Protein AF-A0A379STY0-F1 (afdb_monomer_lite)

Structure (mmCIF, N/CA/C/O backbone):
data_AF-A0A379STY0-F1
#
_entry.id   AF-A0A379STY0-F1
#
loop_
_atom_site.group_PDB
_atom_site.id
_atom_site.type_symbol
_atom_site.label_atom_id
_atom_site.label_alt_id
_atom_site.label_comp_id
_atom_site.label_asym_id
_atom_site.label_entity_id
_atom_site.label_seq_id
_atom_site.pdbx_PDB_ins_code
_atom_site.Cartn_x
_atom_site.Cartn_y
_atom_site.Cartn_z
_atom_site.occupancy
_atom_site.B_iso_or_equiv
_atom_site.auth_seq_id
_atom_site.auth_comp_id
_atom_site.auth_asym_id
_atom_site.auth_atom_id
_atom_site.pdbx_PDB_model_num
ATOM 1 N N . MET A 1 1 ? 11.421 2.083 -2.925 1.00 81.25 1 MET A N 1
ATOM 2 C CA . MET A 1 1 ? 10.782 0.924 -2.266 1.00 81.25 1 MET A CA 1
ATOM 3 C C . MET A 1 1 ? 11.876 -0.055 -1.867 1.00 81.25 1 MET A C 1
ATOM 5 O O . MET A 1 1 ? 12.668 -0.411 -2.728 1.00 81.25 1 MET A O 1
ATOM 9 N N . ILE A 1 2 ? 11.963 -0.430 -0.589 1.00 89.50 2 ILE A N 1
ATOM 10 C CA . ILE A 1 2 ? 13.038 -1.309 -0.084 1.00 89.50 2 ILE A CA 1
ATOM 11 C C . ILE A 1 2 ? 12.759 -2.784 -0.427 1.00 89.50 2 ILE A C 1
ATOM 13 O O . ILE A 1 2 ? 13.680 -3.529 -0.748 1.00 89.50 2 ILE A O 1
ATOM 17 N N . HIS A 1 3 ? 11.486 -3.194 -0.426 1.00 92.56 3 HIS A N 1
ATOM 18 C CA . HIS A 1 3 ? 11.063 -4.554 -0.766 1.00 92.56 3 HIS A CA 1
ATOM 19 C C . HIS A 1 3 ? 10.301 -4.579 -2.097 1.00 92.56 3 HIS A C 1
ATOM 21 O O . HIS A 1 3 ? 9.243 -3.959 -2.183 1.00 92.56 3 HIS A O 1
ATOM 27 N N . PRO A 1 4 ? 10.785 -5.288 -3.134 1.00 95.31 4 PRO A N 1
ATOM 28 C CA . PRO A 1 4 ? 10.044 -5.459 -4.382 1.00 95.31 4 PRO A CA 1
ATOM 29 C C . PRO A 1 4 ? 8.688 -6.153 -4.168 1.00 95.31 4 PRO A C 1
ATOM 31 O O . PRO A 1 4 ? 8.522 -6.920 -3.219 1.00 95.31 4 PRO A O 1
ATOM 34 N N . ILE A 1 5 ? 7.732 -5.920 -5.075 1.00 95.38 5 ILE A N 1
ATOM 35 C CA . ILE A 1 5 ? 6.333 -6.370 -4.928 1.00 95.38 5 ILE A CA 1
ATOM 36 C C . ILE A 1 5 ? 6.221 -7.888 -4.739 1.00 95.38 5 ILE A C 1
ATOM 38 O O . ILE A 1 5 ? 5.576 -8.348 -3.801 1.00 95.38 5 ILE A O 1
ATOM 42 N N . VAL A 1 6 ? 6.873 -8.678 -5.597 1.00 96.50 6 VAL A N 1
ATOM 43 C CA . VAL A 1 6 ? 6.782 -10.148 -5.546 1.00 96.50 6 VAL A CA 1
ATOM 44 C C . VAL A 1 6 ? 7.345 -10.715 -4.225 1.00 96.50 6 VAL A C 1
ATOM 46 O O . VAL A 1 6 ? 6.624 -11.456 -3.554 1.00 96.50 6 VAL A O 1
ATOM 49 N N . PRO A 1 7 ? 8.564 -10.341 -3.779 1.00 96.25 7 PRO A N 1
ATOM 50 C CA . PRO A 1 7 ? 9.067 -10.695 -2.450 1.00 96.25 7 PRO A CA 1
ATOM 51 C C . PRO A 1 7 ? 8.167 -10.260 -1.287 1.00 96.25 7 PRO A C 1
ATOM 53 O O . PRO A 1 7 ? 8.006 -11.022 -0.335 1.00 96.25 7 PRO A O 1
ATOM 56 N N . LEU A 1 8 ? 7.570 -9.064 -1.353 1.00 96.06 8 LEU A N 1
ATOM 57 C CA . LEU A 1 8 ? 6.669 -8.558 -0.314 1.00 96.06 8 LEU A CA 1
ATOM 58 C C . LEU A 1 8 ? 5.422 -9.445 -0.177 1.00 96.06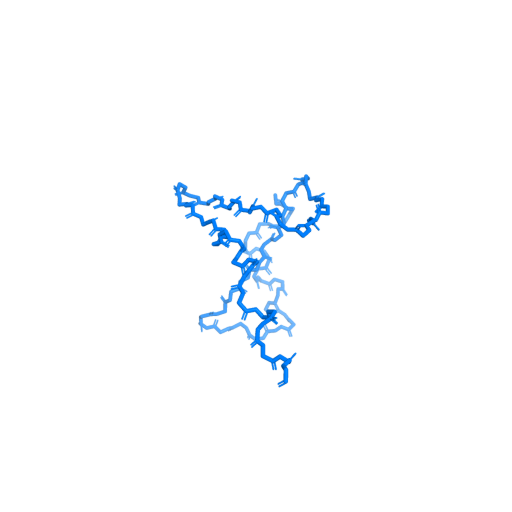 8 LEU A C 1
ATOM 60 O O . LEU A 1 8 ? 5.096 -9.879 0.927 1.00 96.06 8 LEU A O 1
ATOM 64 N N . ILE A 1 9 ? 4.772 -9.776 -1.297 1.00 96.38 9 ILE A N 1
ATOM 65 C CA . ILE A 1 9 ? 3.594 -10.657 -1.330 1.00 96.38 9 ILE A CA 1
ATOM 66 C C . ILE A 1 9 ? 3.943 -12.052 -0.794 1.00 96.38 9 ILE A C 1
ATOM 68 O O . ILE A 1 9 ? 3.208 -12.604 0.030 1.00 96.38 9 ILE A O 1
ATOM 72 N N . ALA A 1 10 ? 5.080 -12.613 -1.218 1.00 96.44 10 ALA A N 1
ATOM 73 C CA . ALA A 1 10 ? 5.545 -13.918 -0.754 1.00 96.44 10 ALA A CA 1
ATOM 74 C C . ALA A 1 10 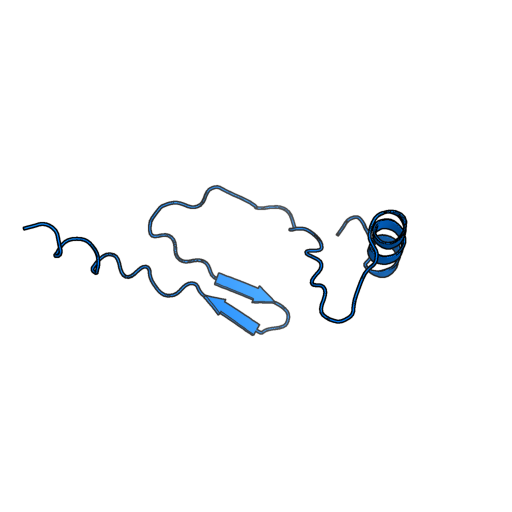? 5.792 -13.935 0.763 1.00 96.44 10 ALA A C 1
ATOM 76 O O . ALA A 1 10 ? 5.410 -14.885 1.444 1.00 96.44 10 ALA A O 1
ATOM 77 N N . TYR A 1 11 ? 6.387 -12.869 1.305 1.00 96.00 11 TYR A N 1
ATOM 78 C CA . TYR A 1 11 ? 6.591 -12.722 2.743 1.00 96.00 11 TYR A CA 1
ATOM 79 C C . TYR A 1 11 ? 5.262 -12.625 3.505 1.00 96.00 11 TYR A C 1
ATOM 81 O O . TYR A 1 11 ? 5.056 -13.375 4.458 1.00 96.00 11 TYR A O 1
ATOM 89 N N . MET A 1 12 ? 4.338 -11.761 3.068 1.00 96.19 12 MET A N 1
ATOM 90 C CA . MET A 1 12 ? 3.023 -11.591 3.705 1.00 96.19 12 MET A CA 1
ATOM 91 C C . MET A 1 12 ? 2.219 -12.895 3.735 1.00 96.19 12 MET A C 1
ATOM 93 O O . MET A 1 12 ? 1.605 -13.212 4.754 1.00 96.19 12 MET A O 1
ATOM 97 N N . SER A 1 13 ? 2.291 -13.686 2.661 1.00 96.62 13 SER A N 1
ATOM 98 C CA . SER A 1 13 ? 1.561 -14.956 2.515 1.00 96.62 13 SER A CA 1
ATOM 99 C C . SER A 1 13 ? 1.955 -16.030 3.539 1.00 96.62 13 SER A C 1
ATOM 101 O O . SER A 1 13 ? 1.238 -17.010 3.718 1.00 96.62 13 SER A O 1
ATOM 103 N N . ARG A 1 14 ? 3.091 -15.865 4.233 1.00 97.69 14 ARG A N 1
ATOM 104 C CA . ARG A 1 14 ? 3.515 -16.764 5.321 1.00 97.69 14 ARG A CA 1
ATOM 105 C C . ARG A 1 14 ? 2.748 -16.529 6.622 1.00 97.69 14 ARG A C 1
ATOM 107 O O . ARG A 1 14 ? 2.730 -17.413 7.472 1.00 97.69 14 ARG A O 1
ATOM 114 N N . TYR A 1 15 ? 2.163 -15.344 6.782 1.00 97.00 15 TYR A N 1
ATOM 115 C CA . TYR A 1 15 ? 1.489 -14.908 8.008 1.00 97.00 15 TYR A CA 1
ATOM 116 C C . TYR A 1 15 ? -0.007 -14.670 7.793 1.00 97.00 15 TYR A C 1
ATOM 118 O O . TYR A 1 15 ? -0.799 -14.874 8.708 1.00 97.00 15 TYR A O 1
ATOM 126 N N . PHE A 1 16 ? -0.398 -14.273 6.581 1.00 95.44 16 PHE A N 1
ATOM 127 C CA . PHE A 1 16 ? -1.777 -13.983 6.209 1.00 95.44 16 PHE A CA 1
ATOM 128 C C . PHE A 1 16 ? -2.176 -14.791 4.978 1.00 95.44 16 PHE A C 1
ATOM 130 O O . PHE A 1 16 ? -1.392 -14.957 4.048 1.00 95.44 16 PHE A O 1
ATOM 137 N N . THR A 1 17 ? -3.423 -15.260 4.934 1.00 96.81 17 THR A N 1
ATOM 138 C CA . THR A 1 17 ? -4.001 -15.783 3.691 1.00 96.81 17 THR A CA 1
ATOM 139 C C . THR A 1 17 ? -4.483 -14.612 2.845 1.00 96.81 17 THR A C 1
ATOM 141 O O . THR A 1 17 ? -5.503 -14.010 3.173 1.00 96.81 17 THR A O 1
ATOM 144 N N . LEU A 1 18 ? -3.756 -14.303 1.771 1.00 96.56 18 LEU A N 1
ATOM 145 C CA . LEU A 1 18 ? -4.154 -13.270 0.815 1.00 96.56 18 LEU A CA 1
ATOM 146 C C . LEU A 1 18 ? -5.324 -13.754 -0.045 1.00 96.56 18 LEU A C 1
ATOM 148 O O . LEU A 1 18 ? -5.348 -14.902 -0.498 1.00 96.56 18 LEU A O 1
ATOM 152 N N . LYS A 1 19 ? -6.288 -12.870 -0.282 1.00 96.94 19 LYS A N 1
ATOM 153 C CA . LYS A 1 19 ? -7.486 -13.120 -1.083 1.00 96.94 19 LYS A CA 1
ATOM 154 C C . LYS A 1 19 ? -7.573 -12.147 -2.251 1.00 96.94 19 LYS A C 1
ATOM 156 O O . LYS A 1 19 ? -6.985 -11.068 -2.258 1.00 96.94 19 LYS A O 1
ATOM 161 N N . ALA A 1 20 ? -8.338 -12.543 -3.264 1.00 96.38 20 ALA A N 1
ATOM 162 C CA . ALA A 1 20 ? -8.666 -11.648 -4.362 1.00 96.38 20 ALA A CA 1
ATOM 163 C C . ALA A 1 20 ? -9.403 -10.411 -3.825 1.00 96.38 20 ALA A C 1
ATOM 165 O O . ALA A 1 20 ? -10.371 -10.542 -3.076 1.00 96.38 20 ALA A O 1
ATOM 166 N N . GLY A 1 21 ? -8.938 -9.229 -4.228 1.00 96.00 21 GLY A N 1
ATOM 167 C CA . GLY A 1 21 ? -9.461 -7.944 -3.761 1.00 96.00 21 GLY A CA 1
ATOM 168 C C . GLY A 1 21 ? -8.689 -7.322 -2.595 1.00 96.00 21 GLY A C 1
ATOM 169 O O . GLY A 1 21 ? -8.952 -6.166 -2.274 1.00 96.00 21 GLY A O 1
ATOM 170 N N . ASP A 1 22 ? -7.723 -8.026 -1.997 1.00 96.44 22 ASP A N 1
ATOM 171 C CA . ASP A 1 22 ? -6.878 -7.438 -0.956 1.00 96.44 22 ASP A CA 1
ATOM 172 C C . ASP A 1 22 ? -6.011 -6.299 -1.521 1.00 96.44 22 ASP A C 1
ATOM 174 O O . ASP A 1 22 ? -5.414 -6.412 -2.596 1.00 96.44 22 ASP A O 1
ATOM 178 N N . VAL A 1 23 ? -5.915 -5.200 -0.766 1.00 94.81 23 VAL A N 1
ATOM 179 C CA . VAL A 1 23 ? -5.122 -4.014 -1.123 1.00 94.81 23 VAL A CA 1
ATOM 180 C C . VAL A 1 23 ? -3.892 -3.933 -0.227 1.00 94.81 23 VAL A C 1
ATOM 182 O O . VAL A 1 23 ? -4.002 -3.868 0.997 1.00 94.81 23 VAL A O 1
ATOM 185 N N . VAL A 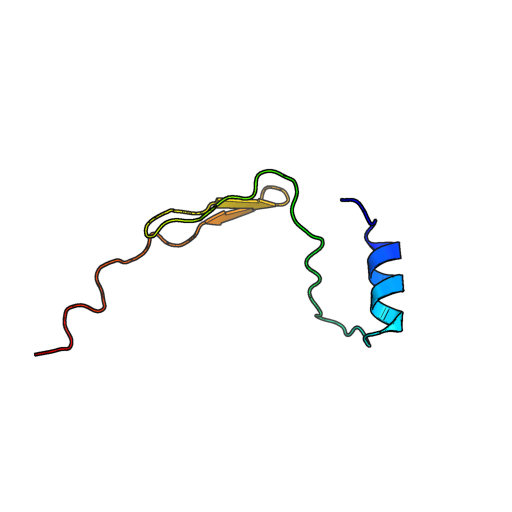1 24 ? -2.707 -3.900 -0.840 1.00 94.50 24 VAL A N 1
ATOM 186 C CA . VAL A 1 24 ? -1.423 -3.804 -0.132 1.00 94.50 24 VAL A CA 1
ATOM 187 C C . VAL A 1 24 ? -0.851 -2.398 -0.282 1.00 94.50 24 VAL A C 1
ATOM 189 O O . VAL A 1 24 ? -0.557 -1.954 -1.390 1.00 94.50 24 VAL A O 1
ATOM 192 N N . LEU A 1 25 ? -0.642 -1.709 0.842 1.00 93.75 25 LEU A N 1
ATOM 193 C CA . LEU A 1 25 ? 0.056 -0.424 0.874 1.00 93.75 25 LEU A CA 1
ATOM 194 C C . LEU A 1 25 ? 1.567 -0.673 0.943 1.00 93.75 25 LEU A C 1
ATOM 196 O O . LEU A 1 25 ? 2.092 -1.105 1.966 1.00 93.75 25 LEU A O 1
ATOM 200 N N . THR A 1 26 ? 2.279 -0.401 -0.149 1.00 93.94 26 THR A N 1
ATOM 201 C CA . THR A 1 26 ? 3.700 -0.768 -0.340 1.00 93.94 26 THR A CA 1
ATOM 202 C C . THR A 1 26 ? 4.696 0.157 0.369 1.00 93.94 26 THR A C 1
ATOM 204 O O . THR A 1 26 ? 5.906 0.068 0.149 1.00 93.94 26 THR A O 1
ATOM 207 N N . GLY A 1 27 ? 4.190 1.060 1.208 1.00 91.12 27 GLY A N 1
ATOM 208 C CA . GLY A 1 27 ? 4.951 2.105 1.879 1.00 91.12 27 GLY A CA 1
ATOM 209 C C . GLY A 1 27 ? 5.007 3.416 1.096 1.00 91.12 27 GLY A C 1
ATOM 210 O O . GLY A 1 27 ? 4.576 3.506 -0.054 1.00 91.12 27 GLY A O 1
ATOM 211 N N . THR A 1 28 ? 5.561 4.430 1.751 1.00 92.81 28 THR A N 1
ATOM 212 C CA . THR A 1 28 ? 5.672 5.804 1.248 1.00 92.81 28 THR A CA 1
ATOM 213 C C . THR A 1 28 ? 7.153 6.140 1.069 1.00 92.81 28 THR A C 1
ATOM 215 O O . THR A 1 28 ? 7.972 5.672 1.867 1.00 92.81 28 THR A O 1
ATOM 218 N N . PRO A 1 29 ? 7.542 6.904 0.033 1.00 91.50 29 PRO A N 1
ATOM 219 C CA . PRO A 1 29 ? 8.881 7.480 -0.023 1.00 91.50 29 PRO A CA 1
ATOM 220 C C . PRO A 1 29 ? 9.120 8.455 1.144 1.00 91.50 29 PRO A C 1
ATOM 222 O O . PRO A 1 29 ? 8.255 8.700 1.986 1.00 91.50 29 PRO A O 1
ATOM 225 N N . GLU A 1 30 ? 10.324 9.010 1.188 1.00 91.62 30 GLU A N 1
ATOM 226 C CA . GLU A 1 30 ? 10.665 10.099 2.100 1.00 91.62 30 GLU A CA 1
ATOM 227 C C . GLU A 1 30 ? 9.815 11.361 1.865 1.00 91.62 30 GLU A C 1
ATOM 229 O O . GLU A 1 30 ? 9.169 11.514 0.828 1.00 91.62 30 GLU A O 1
ATOM 234 N N . GLY A 1 31 ? 9.829 12.275 2.840 1.00 89.00 31 GLY A N 1
ATOM 235 C CA . GLY A 1 31 ? 9.093 13.544 2.760 1.00 89.00 31 GLY A CA 1
ATOM 236 C C . GLY A 1 31 ? 7.717 13.537 3.429 1.00 89.00 31 GLY A C 1
ATOM 237 O O . GLY A 1 31 ? 6.918 14.439 3.194 1.00 89.00 31 GLY 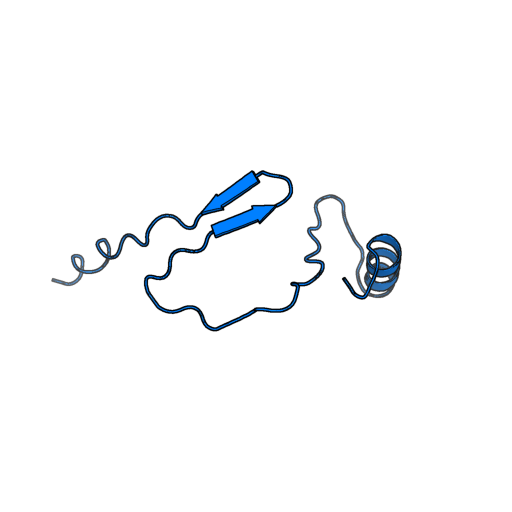A O 1
ATOM 238 N N . VAL A 1 32 ? 7.427 12.548 4.278 1.00 91.38 32 VAL A N 1
ATOM 239 C CA . VAL A 1 32 ? 6.233 12.579 5.136 1.00 91.38 32 VAL A CA 1
ATOM 240 C C . VAL A 1 32 ? 6.358 13.668 6.209 1.00 91.38 32 VAL A C 1
ATOM 242 O O . VAL A 1 32 ? 7.431 13.879 6.774 1.00 91.38 32 VAL A O 1
ATOM 245 N N . GLY A 1 33 ? 5.249 14.347 6.506 1.00 89.94 33 GLY A N 1
ATOM 246 C CA . GLY A 1 33 ? 5.188 15.447 7.468 1.00 89.94 33 GLY A CA 1
ATOM 247 C C . GLY A 1 33 ? 3.802 15.584 8.108 1.00 89.94 33 GLY A C 1
ATOM 248 O O . GLY A 1 33 ? 2.867 14.886 7.708 1.00 89.94 33 GLY A O 1
ATOM 249 N N . PRO A 1 34 ? 3.663 16.443 9.131 1.00 91.38 34 PRO A N 1
ATOM 250 C CA . PRO A 1 34 ? 2.389 16.655 9.805 1.00 91.38 34 PRO A CA 1
ATOM 251 C C . PRO A 1 34 ? 1.382 17.341 8.874 1.00 91.38 34 PRO A C 1
ATOM 253 O O . PRO A 1 34 ? 1.735 18.272 8.157 1.00 91.38 34 PRO A O 1
ATOM 256 N N . LEU A 1 35 ? 0.122 16.906 8.941 1.00 88.69 35 LEU A N 1
ATOM 257 C CA . LEU A 1 35 ? -1.006 17.584 8.301 1.00 88.69 35 LEU A CA 1
ATOM 258 C C . LEU A 1 35 ? -1.728 18.462 9.323 1.00 88.69 35 LEU A C 1
ATOM 260 O O . LEU A 1 35 ? -1.991 18.034 10.451 1.00 88.69 35 LEU A O 1
ATOM 264 N N . LEU A 1 36 ? -2.068 19.681 8.921 1.00 88.75 36 LEU A N 1
ATOM 265 C CA . LEU A 1 36 ? -2.804 20.647 9.721 1.00 88.75 36 LEU A CA 1
ATOM 266 C C . LEU A 1 36 ? -4.259 20.765 9.255 1.00 88.75 36 LEU A C 1
ATOM 268 O O . LEU A 1 36 ? -4.661 20.408 8.148 1.00 88.75 36 LEU A O 1
ATOM 272 N N . SER A 1 37 ? -5.103 21.263 10.156 1.00 86.75 37 SER A N 1
ATOM 273 C CA . SER A 1 37 ? -6.537 21.382 9.898 1.00 86.75 37 SER A CA 1
ATOM 274 C C . SER A 1 37 ? -6.860 22.455 8.860 1.00 86.75 37 SER A C 1
ATOM 276 O O . SER A 1 37 ? -6.940 23.643 9.181 1.00 86.75 37 SER A O 1
ATOM 278 N N . GLY A 1 38 ? -7.239 22.021 7.664 1.00 84.62 38 GLY A N 1
ATOM 279 C CA . GLY A 1 38 ? -7.554 22.897 6.535 1.00 84.62 38 GLY A CA 1
ATOM 280 C C . GLY A 1 38 ? -6.585 22.743 5.371 1.00 84.62 38 GLY A C 1
ATOM 281 O O . GLY A 1 38 ? -6.823 23.374 4.347 1.00 84.62 38 GLY A O 1
ATOM 282 N N . ASP A 1 39 ? -5.558 21.906 5.521 1.00 86.81 39 ASP A N 1
ATOM 283 C CA . ASP A 1 39 ? -4.682 21.533 4.421 1.00 86.81 39 ASP A CA 1
ATOM 284 C C . ASP A 1 39 ? -5.472 20.767 3.353 1.00 86.81 39 ASP A C 1
ATOM 286 O O . ASP A 1 39 ? -6.367 19.969 3.656 1.00 86.81 39 ASP A O 1
ATOM 290 N N . GLU A 1 40 ? -5.131 21.034 2.098 1.00 89.00 40 GLU A N 1
ATOM 291 C CA . GLU A 1 40 ? -5.599 20.277 0.943 1.00 89.00 40 GLU A CA 1
ATOM 292 C C . GLU A 1 40 ? -4.482 19.317 0.530 1.00 89.00 40 GLU A C 1
ATOM 294 O O . GLU A 1 40 ? -3.314 19.703 0.462 1.00 89.00 40 GLU A O 1
ATOM 299 N N . LEU A 1 41 ? -4.835 18.052 0.302 1.00 90.44 41 LEU A N 1
ATOM 300 C CA . LEU A 1 41 ? -3.884 17.017 -0.079 1.00 90.44 41 LEU A CA 1
ATOM 301 C C . LEU A 1 41 ? -4.148 16.571 -1.513 1.00 90.44 41 LEU A C 1
ATOM 303 O O . LEU A 1 41 ? -5.248 16.109 -1.821 1.00 90.44 41 LEU A O 1
ATOM 307 N N . ASP A 1 42 ? -3.100 16.634 -2.329 1.00 91.62 42 ASP A N 1
ATOM 308 C CA . ASP A 1 42 ? -3.066 16.085 -3.679 1.00 91.62 42 ASP A CA 1
ATOM 309 C C . ASP A 1 42 ? -2.185 14.840 -3.711 1.00 91.62 42 ASP A C 1
ATOM 311 O O . ASP A 1 42 ? -1.001 14.867 -3.369 1.00 91.62 42 ASP A O 1
ATOM 315 N N . ILE A 1 43 ? -2.762 13.734 -4.162 1.00 91.88 43 ILE A N 1
ATOM 316 C CA . ILE A 1 43 ? -2.074 12.464 -4.358 1.00 91.88 43 ILE A CA 1
ATOM 317 C C . ILE A 1 43 ? -2.048 12.184 -5.851 1.00 91.88 43 ILE A C 1
ATOM 319 O O . ILE A 1 43 ? -3.081 12.219 -6.517 1.00 91.88 43 ILE A O 1
ATOM 323 N N . ARG A 1 44 ? -0.862 11.885 -6.382 1.00 92.69 44 ARG A N 1
ATOM 324 C CA . ARG A 1 44 ? -0.683 11.548 -7.795 1.00 92.69 44 ARG A CA 1
ATOM 325 C C . ARG A 1 44 ? -0.063 10.174 -7.940 1.00 92.69 44 ARG A C 1
ATOM 327 O O . ARG A 1 44 ? 0.962 9.887 -7.327 1.00 92.69 44 ARG A O 1
ATOM 334 N N . PHE A 1 45 ? -0.659 9.350 -8.789 1.00 91.38 45 PHE A N 1
ATOM 335 C CA . PHE A 1 45 ? -0.141 8.028 -9.110 1.00 91.38 45 PHE A CA 1
ATOM 336 C C . PHE A 1 45 ? -0.455 7.687 -10.565 1.00 91.38 45 PHE A C 1
ATOM 338 O O . PHE A 1 45 ? -1.587 7.843 -11.002 1.00 91.38 45 PHE A O 1
ATOM 345 N N . ASN A 1 46 ? 0.552 7.261 -11.333 1.00 92.06 46 ASN A N 1
ATOM 346 C CA . ASN A 1 46 ? 0.414 6.909 -12.755 1.00 92.06 46 ASN A CA 1
ATOM 347 C C . ASN A 1 46 ? -0.346 7.943 -13.615 1.00 92.06 46 ASN A C 1
ATOM 349 O O . ASN A 1 46 ? -1.077 7.588 -14.532 1.00 92.06 46 ASN A O 1
ATOM 353 N N . GLY A 1 47 ? -0.161 9.235 -13.331 1.00 90.88 47 GLY A N 1
ATOM 354 C CA . GLY A 1 47 ? -0.822 10.324 -14.059 1.00 90.88 47 GLY A CA 1
ATOM 355 C C . GLY A 1 47 ? -2.240 10.642 -13.579 1.00 90.88 47 GLY A C 1
ATOM 356 O O . GLY A 1 47 ? -2.747 11.712 -13.907 1.00 90.88 47 GLY A O 1
ATOM 357 N N . GLU A 1 48 ? -2.837 9.794 -12.745 1.00 92.19 48 GLU A N 1
ATOM 358 C CA . GLU A 1 48 ? -4.100 10.073 -12.069 1.00 92.19 48 GLU A CA 1
ATOM 359 C C . GLU A 1 48 ? -3.864 10.924 -10.822 1.00 92.19 48 GLU A C 1
ATOM 361 O O . GLU A 1 48 ? -2.823 10.822 -10.162 1.00 92.19 48 GLU A O 1
ATOM 366 N N . MET A 1 49 ? -4.827 11.792 -10.517 1.00 90.94 49 MET A N 1
ATOM 367 C CA . MET A 1 49 ? -4.777 12.692 -9.372 1.00 90.94 49 MET A CA 1
ATOM 368 C C . MET A 1 49 ? -6.032 12.527 -8.527 1.00 90.94 49 MET A C 1
ATOM 370 O O . MET A 1 49 ? -7.149 12.558 -9.041 1.00 90.94 49 MET A O 1
ATOM 374 N N . LEU A 1 50 ? -5.824 12.388 -7.224 1.00 90.44 50 LEU A N 1
ATOM 375 C CA . LEU A 1 50 ? -6.861 12.404 -6.209 1.00 90.44 50 LEU A CA 1
ATOM 376 C C . LEU A 1 50 ? -6.583 13.578 -5.280 1.00 90.44 50 LEU A C 1
ATOM 378 O O . LEU A 1 50 ? -5.517 13.643 -4.673 1.00 90.44 50 LEU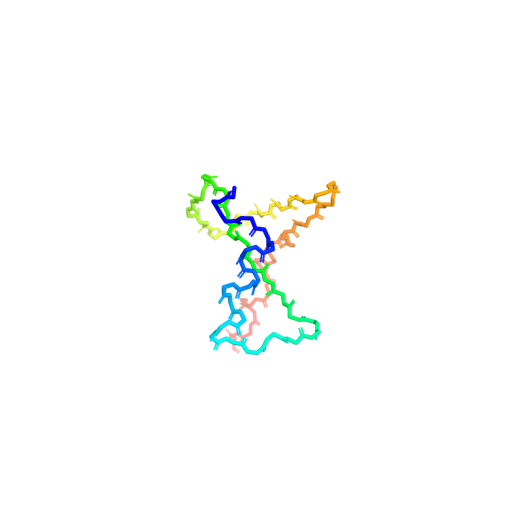 A O 1
ATOM 382 N N . SER A 1 51 ? -7.553 14.476 -5.161 1.00 88.56 51 SER A N 1
ATOM 383 C CA . SER A 1 51 ? -7.482 15.627 -4.264 1.00 88.56 51 SER A CA 1
ATOM 384 C C . SER A 1 51 ? -8.528 15.479 -3.173 1.00 88.56 51 SER A C 1
ATOM 386 O O . SER A 1 51 ? -9.660 15.055 -3.433 1.00 88.56 51 SER A O 1
ATOM 388 N N . THR A 1 52 ? -8.184 15.837 -1.940 1.00 83.62 52 THR A N 1
ATOM 389 C CA . THR A 1 52 ? -9.190 15.929 -0.878 1.00 83.62 52 THR A CA 1
ATOM 390 C C . THR A 1 52 ? -10.229 16.989 -1.252 1.00 83.62 52 THR A C 1
ATOM 392 O O . THR A 1 52 ? -9.834 18.095 -1.633 1.00 83.62 52 THR A O 1
ATOM 395 N N . PRO A 1 53 ? -11.543 16.719 -1.129 1.00 65.81 53 PRO A N 1
ATOM 396 C CA . PRO A 1 53 ? -12.540 17.763 -1.301 1.00 65.81 53 PRO A CA 1
ATOM 397 C C . PRO A 1 53 ? -12.269 18.841 -0.253 1.00 65.81 53 PRO A C 1
ATOM 399 O O . PRO A 1 53 ? -12.189 18.532 0.938 1.00 65.81 53 PRO A O 1
ATOM 402 N N . ARG A 1 54 ? -12.093 20.088 -0.711 1.00 58.25 54 ARG A N 1
ATOM 403 C CA . ARG A 1 54 ? -11.894 21.280 0.123 1.00 58.25 54 ARG A CA 1
ATOM 404 C C . ARG A 1 54 ? -12.769 21.163 1.359 1.00 58.25 54 ARG A C 1
ATOM 406 O O . ARG A 1 54 ? -13.992 21.139 1.229 1.00 58.25 54 ARG A O 1
ATOM 413 N N . SER A 1 55 ? -12.142 21.010 2.529 1.00 50.38 55 SER A N 1
ATOM 414 C CA . SER A 1 55 ? -12.839 20.815 3.801 1.00 50.38 55 SER A CA 1
ATOM 415 C C . SER A 1 55 ? -14.026 21.770 3.869 1.00 50.38 55 SER A C 1
ATOM 417 O O . SER A 1 55 ? -13.835 22.984 3.975 1.00 50.38 55 SER A O 1
ATOM 419 N N . VAL A 1 56 ? -15.254 21.246 3.803 1.00 46.66 56 VAL A N 1
ATOM 420 C CA . VAL A 1 56 ? -16.462 22.044 4.018 1.00 46.66 56 VAL A CA 1
ATOM 421 C C . VAL A 1 56 ? -16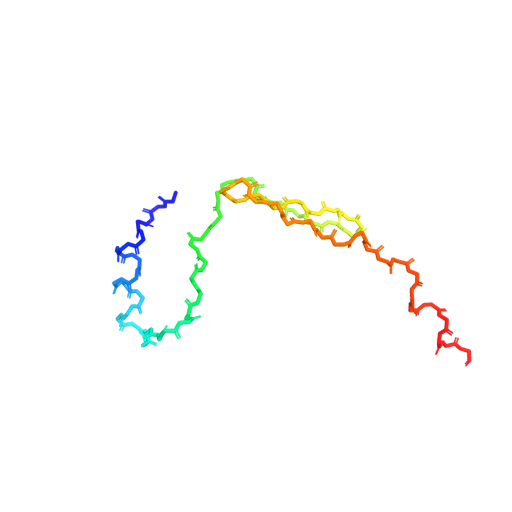.513 22.347 5.515 1.00 46.66 56 VAL A C 1
ATOM 423 O O . VAL A 1 56 ? -17.258 21.737 6.279 1.00 46.66 56 VAL A O 1
ATOM 426 N N . LYS A 1 57 ? -15.679 23.288 5.973 1.00 44.25 57 LYS A N 1
ATOM 427 C CA . LYS A 1 57 ? -15.749 23.902 7.304 1.00 44.25 57 LYS A CA 1
ATOM 428 C C . LYS A 1 57 ? -17.005 24.787 7.372 1.00 44.25 57 LYS A C 1
ATOM 430 O O . LYS A 1 57 ? -16.896 25.988 7.566 1.00 44.25 57 LYS A O 1
ATOM 435 N N . SER A 1 58 ? -18.199 24.224 7.163 1.00 43.19 58 SER A N 1
ATOM 436 C CA . SER A 1 58 ? -19.474 24.941 7.330 1.00 43.19 58 SER A CA 1
ATOM 437 C C . SER A 1 58 ? -20.711 24.024 7.316 1.00 43.19 58 SER A C 1
ATOM 439 O O . SER A 1 58 ? -21.690 24.325 6.644 1.00 43.19 58 SER A O 1
ATOM 441 N N . ALA A 1 59 ? -20.699 22.884 8.017 1.00 45.94 59 ALA A N 1
ATOM 442 C CA . ALA A 1 59 ? -21.920 22.062 8.133 1.00 45.94 59 ALA A CA 1
ATOM 443 C C . ALA A 1 59 ? -22.292 21.620 9.559 1.00 45.94 59 ALA A C 1
ATOM 445 O O . ALA A 1 59 ? -23.437 21.253 9.787 1.00 45.94 59 ALA A O 1
ATOM 446 N N . TYR A 1 60 ? -21.401 21.733 10.553 1.00 42.38 60 TYR A N 1
ATOM 447 C CA . TYR A 1 60 ? -21.678 21.240 11.918 1.00 42.38 60 TYR A CA 1
ATOM 448 C C . TYR A 1 60 ? -21.848 22.315 13.007 1.00 42.38 60 TYR A C 1
ATOM 450 O O . TYR A 1 60 ? -21.957 21.980 14.184 1.00 42.38 60 TYR A O 1
ATOM 458 N N . ARG A 1 61 ? -21.925 23.610 12.662 1.00 50.47 61 ARG A N 1
ATOM 459 C CA . ARG A 1 61 ? -22.119 24.694 13.657 1.00 50.47 61 ARG A CA 1
ATOM 460 C C . ARG A 1 61 ? -23.587 25.121 13.861 1.00 50.47 61 ARG A C 1
ATOM 462 O O . ARG A 1 61 ? -23.837 26.019 14.654 1.00 50.47 61 ARG A O 1
ATOM 469 N N . LEU A 1 62 ? -24.565 24.478 13.214 1.00 48.75 62 LEU A N 1
ATOM 470 C CA . LEU A 1 62 ? -25.967 24.943 13.216 1.00 48.75 62 LEU A CA 1
ATOM 471 C C . LEU A 1 62 ? -27.008 23.962 13.792 1.00 48.75 62 LEU A C 1
ATOM 473 O O . LEU A 1 62 ? -28.198 24.174 13.601 1.00 48.75 62 LEU A O 1
ATOM 477 N N . GLN A 1 63 ? -26.595 22.933 14.541 1.00 47.91 63 GLN A N 1
ATOM 478 C CA . GLN A 1 63 ? -27.520 21.966 15.173 1.00 47.91 63 GLN A CA 1
ATOM 479 C C . GLN A 1 63 ? -27.406 21.857 16.703 1.00 47.91 63 GLN A C 1
ATOM 481 O O . GLN A 1 63 ? -27.848 20.882 17.301 1.00 47.91 63 GLN A O 1
ATOM 486 N N . ARG A 1 64 ? -26.860 22.880 17.367 1.00 47.62 64 ARG A N 1
ATOM 487 C CA . ARG A 1 64 ? -27.061 23.076 18.810 1.00 47.62 64 ARG A CA 1
ATOM 488 C C . ARG A 1 64 ? -27.593 24.481 19.069 1.00 47.62 64 ARG A C 1
ATOM 490 O O . ARG A 1 64 ? -26.840 25.387 19.417 1.00 47.62 64 ARG A O 1
ATOM 497 N N . ARG A 1 65 ? -28.891 24.640 18.838 1.00 49.62 65 ARG A N 1
ATOM 498 C CA . ARG A 1 65 ? -29.745 25.544 19.604 1.00 49.62 65 ARG A CA 1
ATOM 499 C C . ARG A 1 65 ? -30.812 24.698 20.269 1.00 49.62 65 ARG A C 1
ATOM 501 O O . ARG A 1 65 ? -31.274 23.758 19.589 1.00 49.62 65 ARG A O 1
#

pLDDT: mean 83.88, std 17.81, range [42.38, 97.69]

Organism: NCBI:txid59203

Foldseek 3Di:
DPDDPVRVVVVVVVPDPDDPPDDDDPDDDPDDDDDDDQDKDWDDDPNDIDIDDRPPPPDPPPPDD

Radius of gyration: 18.66 Å; chains: 1; bounding box: 43×42×34 Å

InterPro domains:
  IPR011234 Fumarylacetoacetase-like, C-terminal [PF01557] (1-46)
  IPR036663 Fumarylacetoacetase-like, C-terminal domain superfamily [G3DSA:3.90.850.10] (1-54)
  IPR036663 Fumarylacetoacetase-like, C-terminal domain superfamily [SSF56529] (1-47)

Secondary structure (DSSP, 8-state):
--S-HHHHHHHHTTTS---TT--------S------TT---EEEETTEEEE------SSSSSS--

Sequence (65 aa):
MIHPIVPLIAYMSRYFTLKAGDVVLTGTPEGVGPLLSGDELDIRFNGEMLSTPRSVKSAYRLQRR